Protein AF-A0A7C6V8U0-F1 (afdb_monomer)

Solvent-accessible surface area (backbone atoms only — not comparable to full-atom values): 7086 Å² total; per-residue (Å²): 133,82,83,79,87,79,84,88,83,88,69,56,80,63,56,45,51,52,52,52,4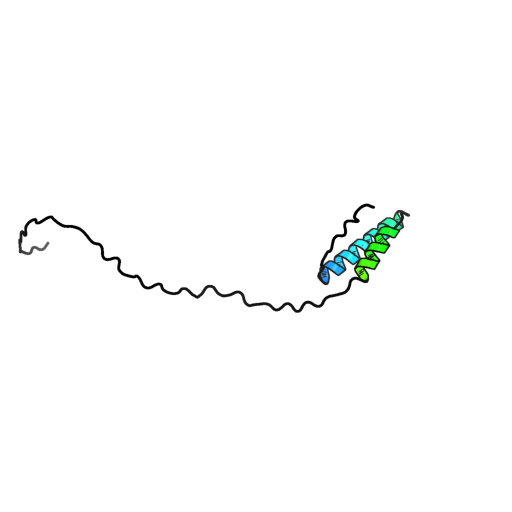9,53,48,52,51,53,42,51,56,33,53,75,70,73,45,90,45,66,71,54,53,54,49,46,51,54,57,70,69,51,83,83,77,87,74,83,81,77,82,74,81,80,79,76,90,73,8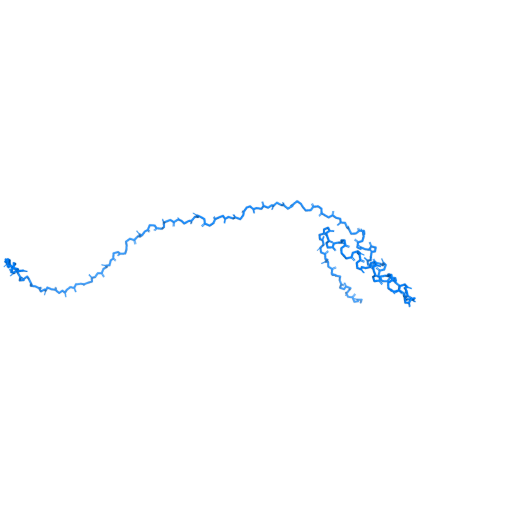0,76,72,81,76,78,86,74,85,77,81,76,86,76,81,84,89,80,91,80,80,91,77,88,79,86,80,80,85,84,89,133

Secondary structure (DSSP, 8-state):
------------HHHHHHHHHHHHHHHHHHHHTT---HHHHHHHHHHHT----------PPP--------PPPPP-----------------------

Nearest PDB structures (foldseek):
  4uzx-assembly1_A  TM=6.435E-01  e=3.019E+00  Saccharomyces cerevisiae
  1x59-assembly1_A  TM=4.850E-01  e=1.171E+00  Homo sapiens

Foldseek 3Di:
DDPPDDDDDDDDPVRLVVLLVVLVVVLVVCVVVVHDCVVSVVVNVCSVPPDDDPDDPDDDPDDPPPPPPPDDDDDDDDPDDDDDDDDDDDDDDDDDDD

pLDDT: mean 71.52, std 20.75, range [41.25, 95.94]

Structure (mmCIF, N/CA/C/O backbone):
data_AF-A0A7C6V8U0-F1
#
_entry.id   AF-A0A7C6V8U0-F1
#
loop_
_atom_site.group_PDB
_atom_site.id
_atom_site.type_symbol
_atom_site.label_atom_id
_atom_site.label_alt_id
_atom_site.label_comp_id
_atom_site.label_asym_id
_atom_site.label_entity_id
_atom_site.label_seq_id
_atom_site.pdbx_PDB_ins_code
_atom_site.Cartn_x
_atom_site.Cartn_y
_atom_site.Cartn_z
_atom_site.occupancy
_atom_site.B_iso_or_equiv
_atom_site.auth_seq_id
_atom_site.auth_comp_id
_atom_site.auth_asym_id
_atom_site.auth_atom_id
_atom_site.pdbx_PDB_model_num
ATOM 1 N N . MET A 1 1 ? -25.597 -14.860 -4.127 1.00 49.59 1 MET A N 1
ATOM 2 C CA . MET A 1 1 ? -24.228 -14.578 -3.648 1.00 49.59 1 MET A CA 1
ATOM 3 C C . MET A 1 1 ? -23.613 -13.564 -4.595 1.00 49.59 1 MET A C 1
ATOM 5 O O . MET A 1 1 ? -23.577 -13.829 -5.791 1.00 49.59 1 MET A O 1
ATOM 9 N N . GLY A 1 2 ? -23.305 -12.364 -4.097 1.00 60.00 2 GLY A N 1
ATOM 10 C CA . GLY A 1 2 ? -22.794 -11.258 -4.912 1.00 60.00 2 GLY A CA 1
ATOM 11 C C . GLY A 1 2 ? -21.405 -11.584 -5.450 1.00 60.00 2 GLY A C 1
ATOM 12 O O . GLY A 1 2 ? -20.605 -12.200 -4.754 1.00 60.00 2 GLY A O 1
ATOM 13 N N . LYS A 1 3 ? -21.133 -11.224 -6.704 1.00 72.31 3 LYS A N 1
ATOM 14 C CA . LYS A 1 3 ? -19.799 -11.372 -7.287 1.00 72.31 3 LYS A CA 1
ATOM 15 C C . LYS A 1 3 ? -18.880 -10.386 -6.567 1.00 72.31 3 LYS A C 1
ATOM 17 O O . LYS A 1 3 ? -19.077 -9.185 -6.699 1.00 72.31 3 LYS A O 1
ATOM 22 N N . GLU A 1 4 ? -17.920 -10.880 -5.793 1.00 79.31 4 GLU A N 1
ATOM 23 C CA . GLU A 1 4 ? -16.861 -10.028 -5.254 1.00 79.31 4 GLU A CA 1
ATOM 24 C C . GLU A 1 4 ? -16.014 -9.513 -6.418 1.00 79.31 4 GLU A C 1
ATOM 26 O O . GLU A 1 4 ? -15.320 -10.280 -7.092 1.00 79.31 4 GLU A O 1
ATOM 31 N N . GLU A 1 5 ? -16.091 -8.213 -6.682 1.00 86.25 5 GLU A N 1
ATOM 32 C CA . GLU A 1 5 ? -15.243 -7.571 -7.675 1.00 86.25 5 GLU A CA 1
ATOM 33 C C . GLU A 1 5 ? -13.819 -7.462 -7.129 1.00 86.25 5 GLU A C 1
ATOM 35 O O . GLU A 1 5 ? -13.553 -6.750 -6.163 1.00 86.25 5 GLU A O 1
ATOM 40 N N . LYS A 1 6 ? -12.884 -8.171 -7.762 1.00 87.62 6 LYS A N 1
ATOM 41 C CA . LYS A 1 6 ? -11.455 -8.094 -7.447 1.00 87.62 6 LYS A CA 1
ATOM 42 C C . LYS A 1 6 ? -10.741 -7.339 -8.558 1.00 87.62 6 LYS A C 1
ATOM 44 O O . LYS A 1 6 ? -10.974 -7.589 -9.741 1.00 87.62 6 LYS A O 1
ATOM 49 N N . ARG A 1 7 ? -9.869 -6.406 -8.181 1.00 87.38 7 ARG A N 1
ATOM 50 C CA . ARG A 1 7 ? -9.009 -5.657 -9.106 1.00 87.38 7 ARG A CA 1
ATOM 51 C C . ARG A 1 7 ? -7.588 -6.204 -9.017 1.00 87.38 7 ARG A C 1
ATOM 53 O O . ARG A 1 7 ? -7.125 -6.539 -7.932 1.00 87.38 7 ARG A O 1
ATOM 60 N N . VAL A 1 8 ? -6.912 -6.300 -10.160 1.00 88.69 8 VAL A N 1
ATOM 61 C CA . VAL A 1 8 ? -5.508 -6.721 -10.247 1.00 88.69 8 VAL A CA 1
ATOM 62 C C . VAL A 1 8 ? -4.672 -5.500 -10.605 1.00 88.69 8 VAL A C 1
ATOM 64 O O . VAL A 1 8 ? -4.937 -4.851 -11.614 1.00 88.69 8 VAL A O 1
ATOM 67 N N . LEU A 1 9 ? -3.672 -5.202 -9.779 1.00 89.19 9 LEU A N 1
ATOM 68 C CA . LEU A 1 9 ? -2.699 -4.134 -9.995 1.00 89.19 9 LEU A CA 1
ATOM 69 C C . LEU A 1 9 ? -1.322 -4.771 -10.197 1.00 89.19 9 LEU A C 1
ATOM 71 O O . LEU A 1 9 ? -0.975 -5.733 -9.513 1.00 89.19 9 LEU A O 1
ATOM 75 N N . THR A 1 10 ? -0.554 -4.261 -11.156 1.00 90.06 10 THR A N 1
ATOM 76 C CA . THR A 1 10 ? 0.853 -4.639 -11.347 1.00 90.06 10 THR A CA 1
ATOM 77 C C . THR A 1 10 ? 1.690 -3.442 -10.942 1.00 90.06 10 THR A C 1
ATOM 79 O O . THR A 1 10 ? 1.470 -2.364 -11.479 1.00 90.06 10 THR A O 1
ATOM 82 N N . LEU A 1 11 ? 2.599 -3.641 -9.992 1.00 90.44 11 LEU A N 1
ATOM 83 C CA . LEU A 1 11 ? 3.471 -2.599 -9.464 1.00 90.44 11 LEU A CA 1
ATOM 84 C C . LEU A 1 11 ? 4.917 -2.947 -9.800 1.00 90.44 11 LEU A C 1
ATOM 86 O O . LEU A 1 11 ? 5.319 -4.115 -9.709 1.00 90.44 11 LEU A O 1
ATOM 90 N N . ASP A 1 12 ? 5.700 -1.945 -10.173 1.00 89.25 12 ASP A N 1
ATOM 91 C CA . ASP A 1 12 ? 7.148 -2.079 -10.225 1.00 89.25 12 ASP A CA 1
ATOM 92 C C . ASP A 1 12 ? 7.767 -2.069 -8.809 1.00 89.25 12 ASP A C 1
ATOM 94 O O . ASP A 1 12 ? 7.085 -1.963 -7.787 1.00 89.25 12 ASP A O 1
ATOM 98 N N . LYS A 1 13 ? 9.095 -2.223 -8.724 1.00 88.50 13 LYS A N 1
ATOM 99 C CA . LYS A 1 13 ? 9.802 -2.263 -7.433 1.00 88.50 13 LYS A CA 1
ATOM 100 C C . LYS A 1 13 ? 9.633 -0.965 -6.629 1.00 88.50 13 LYS A C 1
ATOM 102 O O . LYS A 1 13 ? 9.620 -1.017 -5.401 1.00 88.50 13 LYS A O 1
ATOM 107 N N .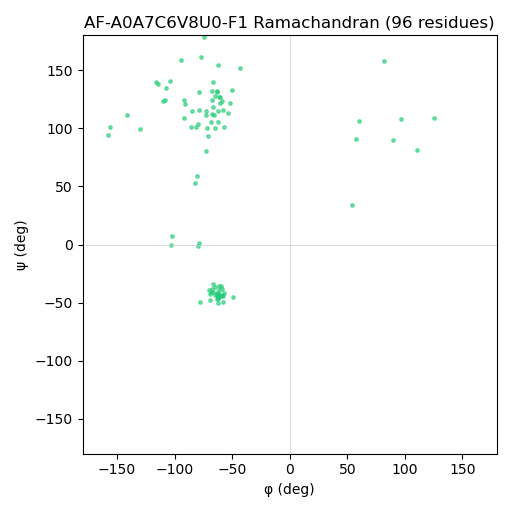 TYR A 1 14 ? 9.580 0.177 -7.305 1.00 92.19 14 TYR A N 1
ATOM 108 C CA . TYR A 1 14 ? 9.472 1.482 -6.668 1.00 92.19 14 TYR A CA 1
ATOM 109 C C . TYR A 1 14 ? 8.037 1.739 -6.205 1.00 92.19 14 TYR A C 1
ATOM 111 O O . TYR A 1 14 ? 7.822 2.030 -5.030 1.00 92.19 14 TYR A O 1
ATOM 119 N N . GLU A 1 15 ? 7.059 1.536 -7.085 1.00 92.69 15 GLU A N 1
ATOM 120 C CA . GLU A 1 15 ? 5.631 1.658 -6.787 1.00 92.69 15 GLU A CA 1
ATOM 121 C C . GLU A 1 15 ? 5.221 0.744 -5.630 1.00 92.69 15 GLU A C 1
ATOM 123 O O . GLU A 1 15 ? 4.503 1.168 -4.728 1.00 92.69 15 GLU A O 1
ATOM 128 N N . HIS A 1 16 ? 5.736 -0.489 -5.600 1.00 92.62 16 HIS A N 1
ATOM 129 C CA . HIS A 1 16 ? 5.518 -1.408 -4.486 1.00 92.62 16 HIS A CA 1
ATOM 130 C C . HIS A 1 16 ? 6.011 -0.827 -3.152 1.00 92.62 16 HIS A C 1
ATOM 132 O O . HIS A 1 16 ? 5.296 -0.883 -2.155 1.00 92.62 16 HIS A O 1
ATOM 138 N N . GLY A 1 17 ? 7.204 -0.221 -3.135 1.00 92.94 17 GLY A N 1
ATOM 139 C CA . GLY A 1 17 ? 7.738 0.438 -1.942 1.00 92.94 17 GLY A CA 1
ATOM 140 C C . GLY A 1 17 ? 6.889 1.629 -1.492 1.00 92.94 17 GLY A C 1
ATOM 141 O O . GLY A 1 17 ? 6.621 1.771 -0.301 1.00 92.94 17 GLY A O 1
ATOM 142 N N . VAL A 1 18 ? 6.416 2.443 -2.440 1.00 95.94 18 VAL A N 1
ATOM 143 C CA . VAL A 1 18 ? 5.530 3.585 -2.158 1.00 95.94 18 VAL A CA 1
ATOM 144 C C . VAL A 1 18 ? 4.210 3.117 -1.545 1.00 95.94 18 VAL A C 1
ATOM 146 O O . VAL A 1 18 ? 3.783 3.668 -0.533 1.00 95.94 18 VAL A O 1
ATOM 149 N N . VAL A 1 19 ? 3.585 2.079 -2.111 1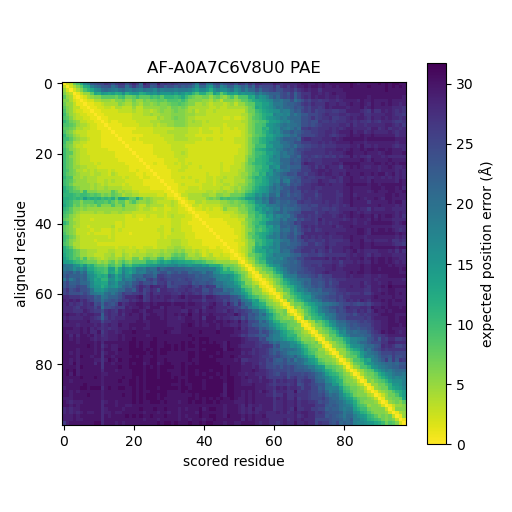.00 94.56 19 VAL A N 1
ATOM 150 C CA . VAL A 1 19 ? 2.319 1.529 -1.600 1.00 94.56 19 VAL A CA 1
ATOM 151 C C . VAL A 1 19 ? 2.489 0.982 -0.184 1.00 94.56 19 VAL A C 1
ATOM 153 O O . VAL A 1 19 ? 1.684 1.299 0.689 1.00 94.56 19 VAL A O 1
ATOM 156 N N . VAL A 1 20 ? 3.545 0.205 0.069 1.00 94.56 20 VAL A N 1
ATOM 157 C CA . VAL A 1 20 ? 3.825 -0.338 1.409 1.00 94.56 20 VAL A CA 1
ATOM 158 C C . VAL A 1 20 ? 4.046 0.786 2.421 1.00 94.56 20 VAL A C 1
ATOM 160 O O . VAL A 1 20 ? 3.484 0.734 3.513 1.00 94.56 20 VAL A O 1
ATOM 163 N N . ASN A 1 21 ? 4.811 1.819 2.059 1.00 95.94 21 ASN A N 1
ATOM 164 C CA . ASN A 1 21 ? 5.058 2.953 2.946 1.00 95.94 21 ASN A CA 1
ATOM 165 C C . ASN A 1 21 ? 3.769 3.720 3.273 1.00 95.94 21 ASN A C 1
ATOM 167 O O . ASN A 1 21 ? 3.487 3.961 4.442 1.00 95.94 21 ASN A O 1
ATOM 171 N N . ALA A 1 22 ? 2.952 4.030 2.264 1.00 95.81 22 ALA A N 1
ATOM 172 C CA . ALA A 1 22 ? 1.694 4.750 2.453 1.00 95.81 22 ALA A CA 1
ATOM 173 C C . ALA A 1 22 ? 0.700 3.974 3.336 1.00 95.81 22 ALA A C 1
ATOM 175 O O . ALA A 1 22 ? 0.064 4.548 4.216 1.00 95.81 22 ALA A O 1
ATOM 176 N N . LEU A 1 23 ? 0.586 2.655 3.140 1.00 95.19 23 LEU A N 1
ATOM 177 C CA . LEU A 1 23 ? -0.255 1.803 3.989 1.00 95.19 23 LEU A CA 1
ATOM 178 C C . LEU A 1 23 ? 0.268 1.743 5.432 1.00 95.19 23 LEU A C 1
ATOM 180 O O . LEU A 1 23 ? -0.521 1.708 6.373 1.00 95.19 23 LEU A O 1
ATOM 184 N N . ASN A 1 24 ? 1.590 1.745 5.609 1.00 94.06 24 ASN A N 1
ATOM 185 C CA . ASN A 1 24 ? 2.228 1.742 6.920 1.00 94.06 24 ASN A CA 1
ATOM 186 C C . ASN A 1 24 ? 2.012 3.063 7.677 1.00 94.06 24 ASN A C 1
ATOM 188 O O . ASN A 1 24 ? 1.7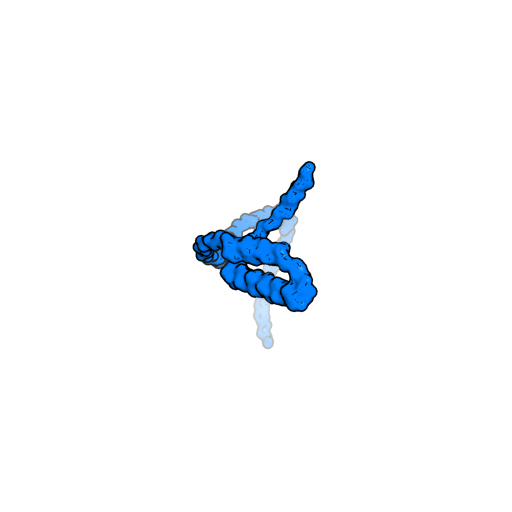37 3.026 8.874 1.00 94.06 24 ASN A O 1
ATOM 192 N N . GLU A 1 25 ? 2.099 4.202 6.988 1.00 95.12 25 GLU A N 1
ATOM 193 C CA . GLU A 1 25 ? 1.755 5.522 7.537 1.00 95.12 25 GLU A CA 1
ATOM 194 C C . GLU A 1 25 ? 0.275 5.579 7.928 1.00 95.12 25 GLU A C 1
ATOM 196 O O . GLU A 1 25 ? -0.033 5.836 9.087 1.00 95.12 25 GLU A O 1
ATOM 201 N N . MET A 1 26 ? -0.633 5.188 7.026 1.00 93.44 26 MET A N 1
ATOM 202 C CA . MET A 1 26 ? -2.072 5.165 7.312 1.00 93.44 26 MET A CA 1
ATOM 203 C C . MET A 1 26 ? -2.422 4.268 8.508 1.00 93.44 26 MET A C 1
ATOM 205 O O . MET A 1 26 ? -3.302 4.603 9.300 1.00 93.44 26 MET A O 1
ATOM 209 N N . ARG A 1 27 ? -1.747 3.120 8.665 1.00 93.75 27 ARG A N 1
ATOM 210 C CA . ARG A 1 27 ? -1.920 2.270 9.852 1.00 93.75 27 ARG A CA 1
ATOM 211 C C . ARG A 1 27 ? -1.493 3.009 11.121 1.00 93.75 27 ARG A C 1
ATOM 213 O O . ARG A 1 27 ? -2.195 2.919 12.121 1.00 93.75 27 ARG A O 1
ATOM 220 N N . ASN A 1 28 ? -0.360 3.710 11.094 1.00 93.56 28 ASN A N 1
ATOM 221 C CA . ASN A 1 28 ? 0.123 4.454 12.256 1.00 9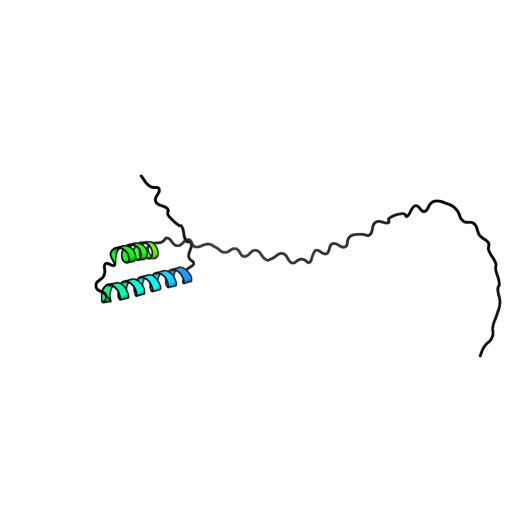3.56 28 ASN A CA 1
ATOM 222 C C . ASN A 1 28 ? -0.861 5.565 12.649 1.00 93.56 28 ASN A C 1
ATOM 224 O O . ASN A 1 28 ? -1.214 5.645 13.822 1.00 93.56 28 ASN A O 1
ATOM 228 N N . ASP A 1 29 ? -1.391 6.317 11.682 1.00 94.06 29 ASP A N 1
ATOM 229 C CA . ASP A 1 29 ? -2.398 7.357 11.935 1.00 94.06 29 ASP A CA 1
ATOM 230 C C . ASP A 1 29 ? -3.666 6.770 12.588 1.00 94.06 29 ASP A C 1
ATOM 232 O O . ASP A 1 29 ? -4.183 7.287 13.578 1.00 94.06 29 ASP A O 1
ATOM 236 N N . LEU A 1 30 ? -4.154 5.630 12.085 1.00 92.69 30 LEU A N 1
ATOM 237 C CA . LEU A 1 30 ? -5.327 4.953 12.653 1.00 92.69 30 LEU A CA 1
ATOM 238 C C . LEU A 1 30 ? -5.074 4.396 14.062 1.00 92.69 30 LEU A C 1
ATOM 240 O O . LEU A 1 30 ? -5.991 4.396 14.887 1.00 92.69 30 LEU A O 1
ATOM 244 N N . LEU A 1 31 ? -3.850 3.936 14.345 1.00 92.31 31 LEU A N 1
ATOM 245 C CA . LEU A 1 31 ? -3.449 3.498 15.683 1.00 92.31 31 LEU A CA 1
ATOM 246 C C . LEU A 1 31 ? -3.423 4.671 16.669 1.00 92.31 31 LEU A C 1
ATOM 248 O O . LEU A 1 31 ? -3.888 4.513 17.799 1.00 92.31 31 LEU A O 1
ATOM 252 N N . GLU A 1 32 ? -2.934 5.841 16.249 1.00 93.00 32 GLU A N 1
ATOM 253 C CA . GLU A 1 32 ? -2.962 7.065 17.065 1.00 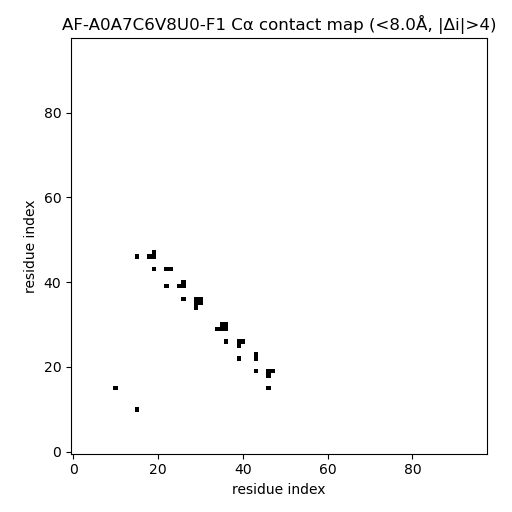93.00 32 GLU A CA 1
ATOM 254 C C . GLU A 1 32 ? -4.401 7.480 17.405 1.00 93.00 32 GLU A C 1
ATOM 256 O O . GLU A 1 32 ? -4.709 7.844 18.544 1.00 93.00 32 GLU A O 1
ATOM 261 N N . GLU A 1 33 ? -5.311 7.332 16.445 1.00 93.75 33 GLU A N 1
ATOM 262 C CA . GLU A 1 33 ? -6.739 7.605 16.613 1.00 93.75 33 GLU A CA 1
ATOM 263 C C . GLU A 1 33 ? -7.513 6.485 17.345 1.00 93.75 33 GLU A C 1
ATOM 265 O O . GLU A 1 33 ? -8.729 6.600 17.513 1.00 93.75 33 GLU A O 1
ATOM 270 N N . GLN A 1 34 ? -6.844 5.406 17.787 1.00 89.62 34 GLN A N 1
ATOM 271 C CA . GLN A 1 34 ? -7.455 4.221 18.424 1.00 89.62 34 GLN A CA 1
ATOM 272 C C . GLN A 1 34 ? -8.579 3.587 17.581 1.00 89.62 34 GLN A C 1
ATOM 274 O O . GLN A 1 34 ? -9.562 3.055 18.109 1.00 89.62 34 GLN A O 1
ATOM 279 N N . ARG A 1 35 ? -8.443 3.640 16.251 1.00 92.06 35 ARG A N 1
ATOM 280 C CA . ARG A 1 35 ? -9.375 3.029 15.297 1.00 92.06 35 ARG A CA 1
ATOM 281 C C . ARG A 1 35 ? -8.901 1.639 14.878 1.00 92.06 35 ARG A C 1
ATOM 283 O O . ARG A 1 35 ? -7.730 1.295 14.983 1.00 92.06 35 ARG A O 1
ATOM 290 N N . SER A 1 36 ? -9.834 0.825 14.389 1.00 88.25 36 SER A N 1
ATOM 291 C CA . SER A 1 36 ? -9.533 -0.512 13.871 1.00 88.25 36 SER A CA 1
ATOM 292 C C . SER A 1 36 ? -8.647 -0.433 12.625 1.00 88.25 36 SER A C 1
ATOM 294 O O . SER A 1 36 ? -9.018 0.234 11.654 1.00 88.25 36 SER A O 1
ATOM 296 N N . THR A 1 37 ? -7.533 -1.163 12.620 1.00 93.44 37 THR A N 1
ATOM 297 C CA . THR A 1 37 ? -6.599 -1.244 11.484 1.00 93.44 37 THR A CA 1
ATOM 298 C C . THR A 1 37 ? -6.714 -2.533 10.679 1.00 93.44 37 THR A C 1
ATOM 300 O O . THR A 1 37 ? -6.037 -2.654 9.664 1.00 93.44 37 THR A O 1
ATOM 303 N N . ASP A 1 38 ? -7.610 -3.452 11.055 1.00 92.62 38 ASP A N 1
ATOM 304 C CA . ASP A 1 38 ? -7.690 -4.815 10.503 1.00 92.62 38 ASP A CA 1
ATOM 305 C C . ASP A 1 38 ? -7.684 -4.854 8.965 1.00 92.62 38 ASP A C 1
ATOM 307 O O . ASP A 1 38 ? -6.934 -5.606 8.348 1.00 92.62 38 ASP A O 1
ATOM 311 N N . ILE A 1 39 ? -8.468 -3.983 8.320 1.00 93.25 39 ILE A N 1
ATOM 312 C CA . ILE A 1 39 ? -8.540 -3.912 6.852 1.00 93.25 39 ILE A CA 1
ATOM 313 C C . ILE A 1 39 ? -7.227 -3.420 6.237 1.00 93.25 39 ILE A C 1
ATOM 315 O O . ILE A 1 39 ? -6.816 -3.895 5.177 1.00 93.25 39 ILE A O 1
ATOM 319 N N . VAL A 1 40 ? -6.566 -2.462 6.88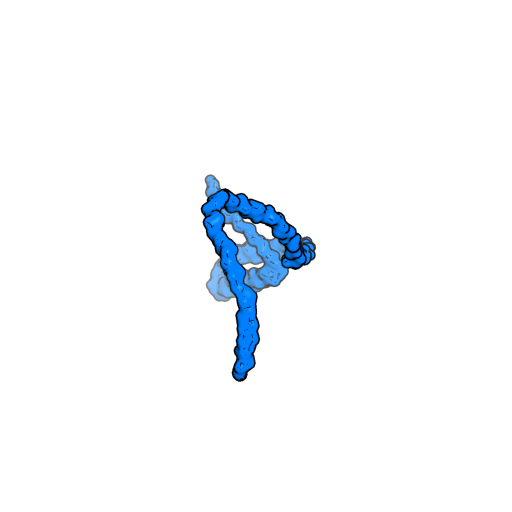3 1.00 92.56 40 VAL A N 1
ATOM 320 C CA . VAL A 1 40 ? -5.284 -1.919 6.421 1.00 92.56 40 VAL A CA 1
ATOM 321 C C . VAL A 1 40 ? -4.192 -2.964 6.578 1.00 92.56 40 VAL A C 1
ATOM 323 O O . VAL A 1 40 ? -3.414 -3.172 5.647 1.00 92.56 40 VAL A O 1
ATOM 326 N N . ASP A 1 41 ? -4.185 -3.667 7.708 1.00 93.69 41 ASP A N 1
ATOM 327 C CA . ASP A 1 41 ? -3.239 -4.738 8.002 1.00 93.69 41 ASP A CA 1
ATOM 328 C C . ASP A 1 41 ? -3.375 -5.881 6.993 1.00 93.69 41 ASP A C 1
ATOM 330 O O . ASP A 1 41 ? -2.377 -6.342 6.435 1.00 93.69 41 ASP A O 1
ATOM 334 N N . GLU A 1 42 ? -4.605 -6.276 6.658 1.00 94.38 42 GLU A N 1
ATOM 335 C CA . GLU A 1 42 ? -4.857 -7.270 5.616 1.00 94.38 42 GLU A CA 1
ATOM 336 C C . GLU A 1 42 ? -4.311 -6.861 4.242 1.00 94.38 42 GLU A C 1
ATOM 338 O O . GLU A 1 42 ? -3.766 -7.695 3.511 1.00 94.38 42 GLU A O 1
ATOM 343 N N . VAL A 1 43 ? -4.508 -5.603 3.840 1.00 93.75 43 VAL A N 1
ATOM 344 C CA . VAL A 1 43 ? -4.027 -5.105 2.543 1.00 93.75 43 VAL A CA 1
ATOM 345 C C . VAL A 1 43 ? -2.506 -4.990 2.549 1.00 93.75 43 VAL A C 1
ATOM 347 O O . VAL A 1 43 ? -1.871 -5.352 1.558 1.00 93.75 43 VAL A O 1
ATOM 350 N N . LEU A 1 44 ? -1.917 -4.555 3.662 1.00 94.00 44 LEU A N 1
ATOM 351 C CA . LEU A 1 44 ? -0.473 -4.464 3.839 1.00 94.00 44 LEU A CA 1
ATOM 352 C C . LEU A 1 44 ? 0.189 -5.846 3.750 1.00 94.00 44 LEU A C 1
ATOM 354 O O . LEU A 1 44 ? 1.157 -6.003 3.009 1.00 94.00 44 LEU A O 1
ATOM 358 N N . LEU A 1 45 ? -0.370 -6.861 4.418 1.00 93.81 45 LEU A N 1
ATOM 359 C CA . LEU A 1 45 ? 0.075 -8.256 4.306 1.00 93.81 45 LEU A CA 1
ATOM 360 C C . LEU A 1 45 ? 0.012 -8.749 2.855 1.00 93.81 45 LEU A C 1
ATOM 362 O O . LEU A 1 45 ? 1.006 -9.239 2.322 1.00 93.81 45 LEU A O 1
ATOM 366 N N . LYS A 1 46 ? -1.123 -8.538 2.173 1.00 91.81 46 LYS A N 1
ATOM 367 C CA . LYS A 1 46 ? -1.285 -8.903 0.752 1.00 91.81 46 LYS A CA 1
ATOM 368 C C . LYS A 1 46 ? -0.282 -8.182 -0.151 1.00 91.81 46 LYS A C 1
ATOM 370 O O . LYS A 1 46 ? 0.161 -8.763 -1.140 1.00 91.81 46 LYS A O 1
ATOM 375 N N . ALA A 1 47 ? 0.053 -6.931 0.161 1.00 91.12 47 ALA A N 1
ATOM 376 C CA . ALA A 1 47 ? 1.042 -6.164 -0.580 1.00 91.12 47 ALA A CA 1
ATOM 377 C C . ALA A 1 47 ? 2.450 -6.728 -0.362 1.00 91.12 47 ALA A C 1
ATOM 379 O O . ALA A 1 47 ? 3.133 -6.966 -1.348 1.00 91.12 47 ALA A O 1
ATOM 380 N N . ILE A 1 48 ? 2.859 -7.002 0.882 1.00 90.12 48 ILE A N 1
ATOM 381 C CA . ILE A 1 48 ? 4.197 -7.520 1.224 1.00 90.12 48 ILE A CA 1
ATOM 382 C C . ILE A 1 48 ? 4.426 -8.923 0.645 1.00 90.12 48 ILE A C 1
ATOM 384 O O . ILE A 1 48 ? 5.481 -9.185 0.067 1.00 90.12 48 ILE A O 1
ATOM 388 N N . ASP A 1 49 ? 3.430 -9.803 0.743 1.00 88.69 49 ASP A N 1
ATOM 389 C CA . ASP A 1 49 ? 3.524 -11.186 0.257 1.00 88.69 49 ASP A CA 1
ATOM 390 C C . ASP A 1 49 ? 3.322 -11.311 -1.263 1.00 88.69 49 ASP A C 1
ATOM 392 O O . ASP A 1 49 ? 3.384 -12.412 -1.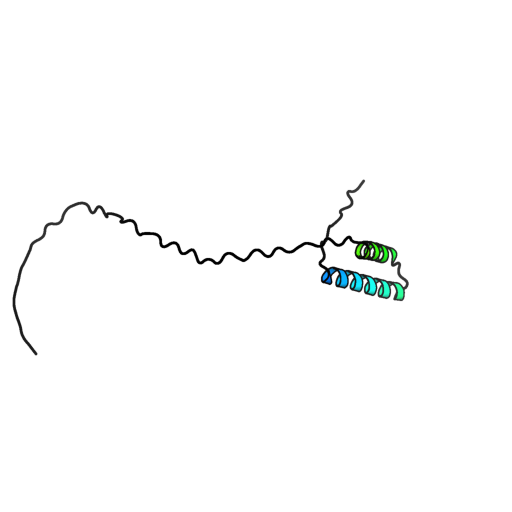826 1.00 88.69 49 ASP A O 1
ATOM 396 N N . ALA A 1 50 ? 3.072 -10.198 -1.962 1.00 88.62 50 ALA A N 1
ATOM 397 C CA . ALA A 1 50 ? 2.827 -10.218 -3.394 1.00 88.62 50 ALA A CA 1
ATOM 398 C C . ALA A 1 50 ? 4.043 -10.792 -4.156 1.00 88.62 50 ALA A C 1
ATOM 400 O O . ALA A 1 50 ? 5.172 -10.309 -4.017 1.00 88.62 50 ALA A O 1
ATOM 401 N N . PRO A 1 51 ? 3.846 -11.805 -5.020 1.00 84.38 51 PRO A N 1
ATOM 402 C CA . PRO A 1 51 ? 4.950 -12.453 -5.712 1.00 84.38 51 PRO A CA 1
ATOM 403 C C . PRO A 1 51 ? 5.610 -11.508 -6.721 1.00 84.38 51 PRO A C 1
ATOM 405 O O . PRO A 1 51 ? 4.951 -10.918 -7.579 1.00 84.38 51 PRO A O 1
ATOM 408 N N . THR A 1 52 ? 6.942 -11.436 -6.695 1.00 79.44 52 THR A N 1
ATOM 409 C CA . THR A 1 52 ? 7.708 -10.638 -7.661 1.00 79.44 52 THR A CA 1
ATOM 410 C C . THR A 1 52 ? 7.960 -11.430 -8.949 1.00 79.44 52 THR A C 1
ATOM 412 O O . THR A 1 52 ? 8.673 -12.434 -8.969 1.00 79.44 52 THR A O 1
ATOM 415 N N . LYS A 1 53 ? 7.396 -10.976 -10.076 1.00 71.88 53 LYS A N 1
ATOM 416 C CA . LYS A 1 53 ? 7.738 -11.508 -11.406 1.00 71.88 53 LYS A CA 1
ATOM 417 C C . LYS A 1 53 ? 8.873 -10.678 -12.000 1.00 71.88 53 LYS A C 1
ATOM 419 O O . LYS A 1 53 ? 8.671 -9.538 -12.403 1.00 71.88 53 LYS A O 1
ATOM 424 N N . LYS A 1 54 ? 10.079 -11.249 -12.079 1.00 62.09 54 LYS A N 1
ATOM 425 C CA . LYS A 1 54 ? 11.217 -10.618 -12.769 1.00 62.09 54 LYS A CA 1
ATOM 426 C C . LYS A 1 54 ? 10.968 -10.640 -14.280 1.00 62.09 54 LYS A C 1
ATOM 428 O O . LYS A 1 54 ? 11.283 -11.623 -14.947 1.00 62.09 54 LYS A O 1
ATOM 433 N N . VAL A 1 55 ? 10.389 -9.574 -14.827 1.00 59.84 55 VAL A N 1
ATOM 434 C CA . VAL A 1 55 ? 10.224 -9.426 -16.278 1.00 59.84 55 VAL A CA 1
ATOM 435 C C . VAL A 1 55 ? 11.561 -8.981 -16.875 1.00 59.84 55 VAL A C 1
ATOM 437 O O . VAL A 1 55 ? 12.055 -7.896 -16.573 1.00 59.84 55 VAL A O 1
ATOM 440 N N . LYS A 1 56 ? 12.174 -9.817 -17.724 1.00 56.44 56 LYS A N 1
ATOM 441 C CA . LYS A 1 56 ? 13.273 -9.376 -18.597 1.00 56.44 56 LYS A CA 1
ATOM 442 C C . LYS A 1 56 ? 12.685 -8.416 -19.629 1.00 56.44 56 LYS A C 1
ATOM 444 O O . LYS A 1 56 ? 12.009 -8.851 -20.556 1.00 56.44 56 LYS A O 1
ATOM 449 N N . VAL A 1 57 ? 12.941 -7.121 -19.473 1.00 58.06 57 VAL A N 1
ATOM 450 C CA . VAL A 1 57 ? 12.604 -6.123 -20.495 1.00 58.06 57 VAL A CA 1
ATOM 451 C C . VAL A 1 57 ? 13.564 -6.311 -21.671 1.00 58.06 57 VAL A C 1
ATOM 453 O O . VAL A 1 57 ? 14.713 -5.876 -21.617 1.00 58.06 57 VAL A O 1
ATOM 456 N N . ILE A 1 58 ? 13.113 -6.984 -22.730 1.00 60.56 58 ILE A N 1
ATOM 457 C CA . ILE A 1 58 ? 13.811 -6.978 -24.019 1.00 60.56 58 ILE A CA 1
ATOM 458 C C . ILE A 1 58 ? 13.434 -5.664 -24.702 1.00 60.56 58 ILE A C 1
ATOM 460 O O . ILE A 1 58 ? 12.317 -5.510 -25.189 1.00 60.56 58 ILE A O 1
ATOM 464 N N . ARG A 1 59 ? 14.352 -4.694 -24.707 1.00 60.81 59 ARG A N 1
ATOM 465 C CA . ARG A 1 59 ? 14.186 -3.481 -25.512 1.00 60.81 59 ARG A CA 1
ATOM 466 C C . ARG A 1 59 ? 14.411 -3.858 -26.972 1.00 60.81 59 ARG A C 1
ATOM 468 O O . ARG A 1 59 ? 15.527 -4.210 -27.346 1.00 60.81 59 ARG A O 1
ATOM 475 N N . VAL A 1 60 ? 13.358 -3.813 -27.781 1.00 64.50 60 VAL A N 1
ATOM 476 C CA . VAL A 1 60 ? 13.508 -3.837 -29.238 1.00 64.50 60 VAL A CA 1
ATOM 477 C C . VAL A 1 60 ? 13.919 -2.434 -29.695 1.00 64.50 60 VAL A C 1
ATOM 479 O O . VAL A 1 60 ? 13.308 -1.466 -29.239 1.00 64.50 60 VAL A O 1
ATOM 482 N N . PRO A 1 61 ? 14.965 -2.288 -30.527 1.00 61.03 61 PRO A N 1
ATOM 483 C CA . PRO A 1 61 ? 15.320 -0.988 -31.075 1.00 61.03 61 PRO A CA 1
ATOM 484 C C . PRO A 1 61 ? 14.171 -0.480 -31.951 1.00 61.03 61 PRO A C 1
ATOM 486 O O . PRO A 1 61 ? 13.632 -1.214 -32.783 1.00 61.03 61 PRO A O 1
ATOM 489 N N . GLU A 1 62 ? 13.783 0.771 -31.724 1.00 62.19 62 GLU A N 1
ATOM 490 C CA . GLU A 1 62 ? 12.792 1.485 -32.522 1.00 62.19 62 GLU A CA 1
ATOM 491 C C . GLU A 1 62 ? 13.289 1.532 -33.976 1.00 62.19 62 GLU A C 1
ATOM 493 O O . GLU A 1 62 ? 14.425 1.932 -34.236 1.00 62.19 62 GLU A O 1
ATOM 498 N N . LYS A 1 63 ? 12.489 1.026 -34.923 1.00 51.03 63 LYS A N 1
ATOM 499 C CA . LYS A 1 63 ? 12.873 0.975 -36.339 1.00 51.03 63 LYS A CA 1
ATOM 500 C C . LYS A 1 63 ? 13.076 2.402 -36.844 1.00 51.03 63 LYS A C 1
ATOM 502 O O . LYS A 1 63 ? 12.106 3.152 -36.923 1.00 51.03 63 LYS A O 1
ATOM 507 N N . SER A 1 64 ? 14.306 2.754 -37.213 1.00 53.91 64 SER A N 1
ATOM 508 C CA . SER A 1 64 ? 14.568 4.022 -37.881 1.00 53.91 64 SER A CA 1
ATOM 509 C C . SER A 1 64 ? 13.838 4.049 -39.226 1.00 53.91 64 SER A C 1
ATOM 511 O O . SER A 1 64 ? 13.832 3.083 -39.997 1.00 53.91 64 SER A O 1
ATOM 513 N N . GLN A 1 65 ? 13.143 5.153 -39.473 1.00 53.25 65 GLN A N 1
ATOM 514 C CA . GLN A 1 65 ? 12.335 5.398 -40.660 1.00 53.25 65 GLN A CA 1
ATOM 515 C C . GLN A 1 65 ? 13.235 5.874 -41.812 1.00 53.25 65 GLN A C 1
ATOM 517 O O . GLN A 1 65 ? 12.979 6.904 -42.415 1.00 53.25 65 GLN A O 1
ATOM 522 N N . ASP A 1 66 ? 14.297 5.124 -42.122 1.00 53.44 66 ASP A N 1
ATOM 523 C CA . ASP A 1 66 ? 15.258 5.492 -43.178 1.00 53.44 66 ASP A CA 1
ATOM 524 C C . ASP A 1 66 ? 15.055 4.695 -44.476 1.00 53.44 66 ASP A C 1
ATOM 526 O O . ASP A 1 66 ? 15.811 4.827 -45.436 1.00 53.44 66 ASP A O 1
ATOM 530 N N . PHE A 1 67 ? 13.983 3.904 -44.567 1.00 46.00 67 PHE A N 1
ATOM 531 C CA . PHE A 1 67 ? 13.546 3.294 -45.824 1.00 46.00 67 PHE A CA 1
ATOM 532 C C . PHE A 1 67 ? 12.741 4.298 -46.668 1.00 46.00 67 PHE A C 1
ATOM 534 O O . PHE A 1 67 ? 11.587 4.059 -47.027 1.00 46.00 67 PHE A O 1
ATOM 541 N N . LEU A 1 68 ? 13.351 5.432 -47.028 1.00 53.47 68 LEU A N 1
ATOM 542 C CA . LEU A 1 68 ? 12.893 6.204 -48.184 1.00 53.47 68 LEU A CA 1
ATOM 543 C C . LEU A 1 68 ? 13.286 5.431 -49.447 1.00 53.47 68 LEU A C 1
ATOM 545 O O . LEU A 1 68 ? 14.296 5.691 -50.097 1.00 53.47 68 LEU A O 1
ATOM 549 N N . GLY A 1 69 ? 12.469 4.430 -49.773 1.00 47.50 69 GLY A N 1
ATOM 550 C CA . GLY A 1 69 ? 12.468 3.801 -51.081 1.00 47.50 69 GLY A CA 1
ATOM 551 C C . GLY A 1 69 ? 12.089 4.844 -52.126 1.00 47.50 69 GLY A C 1
ATOM 552 O O . GLY A 1 69 ? 10.927 5.230 -52.231 1.00 47.50 69 GLY A O 1
ATOM 553 N N . GLY A 1 70 ? 13.080 5.304 -52.891 1.00 47.28 70 GLY A N 1
ATOM 554 C CA . GLY A 1 70 ? 12.877 6.133 -54.073 1.00 47.28 70 GLY A CA 1
ATOM 555 C C . GLY A 1 70 ? 11.975 5.413 -55.074 1.00 47.28 70 GLY A C 1
ATOM 556 O O . GLY A 1 70 ? 12.409 4.508 -55.790 1.00 47.28 70 GLY A O 1
ATOM 557 N N . GLY A 1 71 ? 10.701 5.798 -55.103 1.00 44.44 71 GLY A N 1
ATOM 558 C CA . GLY A 1 71 ? 9.746 5.366 -56.112 1.00 44.44 71 GLY A CA 1
ATOM 559 C C . GLY A 1 71 ? 10.147 5.926 -57.474 1.00 44.44 71 GLY A C 1
ATOM 560 O O . GLY A 1 71 ? 10.206 7.139 -57.662 1.00 44.44 71 GLY A O 1
ATOM 561 N N . ARG A 1 72 ? 10.434 5.034 -58.425 1.00 44.72 72 ARG A N 1
ATOM 562 C CA . ARG A 1 72 ? 10.638 5.370 -59.838 1.00 44.72 72 ARG A CA 1
ATOM 563 C C . ARG A 1 72 ? 9.360 6.008 -60.387 1.00 44.72 72 ARG A C 1
ATOM 565 O O . ARG A 1 72 ? 8.302 5.383 -60.350 1.00 44.72 72 ARG A O 1
ATOM 572 N N . ALA A 1 73 ? 9.471 7.230 -60.902 1.00 44.31 73 ALA A N 1
ATOM 573 C CA . ALA A 1 73 ? 8.434 7.844 -61.716 1.00 44.31 73 ALA A CA 1
ATOM 574 C C . ALA A 1 73 ? 8.179 6.938 -62.930 1.00 44.31 73 ALA A C 1
ATOM 576 O O . ALA A 1 73 ? 9.084 6.699 -63.725 1.00 44.31 73 ALA A O 1
ATOM 577 N N . THR A 1 74 ? 6.974 6.385 -63.035 1.00 46.56 74 THR A N 1
ATOM 578 C CA . THR A 1 74 ? 6.510 5.742 -64.264 1.00 46.56 74 THR A CA 1
ATOM 579 C C . THR A 1 74 ? 5.791 6.803 -65.085 1.00 46.56 74 THR A C 1
ATOM 581 O O . THR A 1 74 ? 4.909 7.503 -64.584 1.00 46.56 74 THR A O 1
ATOM 584 N N . GLU A 1 75 ? 6.257 6.977 -66.318 1.00 44.28 75 GLU A N 1
ATOM 585 C CA . GLU A 1 75 ? 5.727 7.904 -67.311 1.00 44.28 75 GLU A CA 1
ATOM 586 C C . GLU A 1 75 ? 4.216 7.710 -67.481 1.00 44.28 75 GLU A C 1
ATOM 588 O O . GLU A 1 75 ? 3.742 6.633 -67.837 1.00 44.28 75 GLU A O 1
ATOM 593 N N . ARG A 1 76 ? 3.443 8.774 -67.245 1.00 43.25 76 ARG A N 1
ATOM 594 C CA . ARG A 1 76 ? 2.107 8.894 -67.826 1.00 43.25 76 ARG A CA 1
ATOM 595 C C . ARG A 1 76 ? 2.278 9.501 -69.210 1.00 43.25 76 ARG A C 1
ATOM 597 O O . ARG A 1 76 ? 2.436 10.715 -69.330 1.00 43.25 76 ARG A O 1
ATOM 604 N N . GLU A 1 77 ? 2.226 8.656 -70.235 1.00 43.75 77 GLU A N 1
ATOM 605 C CA . GLU A 1 77 ? 1.930 9.099 -71.594 1.00 43.75 77 GLU A CA 1
ATOM 606 C C . GLU A 1 77 ? 0.620 9.893 -71.564 1.00 43.75 77 GLU A C 1
ATOM 608 O O . GLU A 1 77 ? -0.455 9.382 -71.240 1.00 43.75 77 GLU A O 1
ATOM 613 N N . SER A 1 78 ? 0.729 11.187 -71.839 1.00 45.41 78 SER A N 1
ATOM 614 C CA . SER A 1 78 ? -0.418 12.052 -72.057 1.00 45.41 78 SER A CA 1
ATOM 615 C C . SER A 1 78 ? -0.869 11.852 -73.499 1.00 45.41 78 SER A C 1
ATOM 617 O O . SER A 1 78 ? -0.278 12.384 -74.435 1.00 45.41 78 SER A O 1
ATOM 619 N N . LEU A 1 79 ? -1.925 11.060 -73.687 1.00 41.25 79 LEU A N 1
ATOM 620 C CA . LEU A 1 79 ? -2.698 11.100 -74.923 1.00 41.25 79 LEU A CA 1
ATOM 621 C C . LEU A 1 79 ? -3.364 12.480 -75.022 1.00 41.25 79 LEU A C 1
ATOM 623 O O . LEU A 1 79 ? -4.399 12.726 -74.403 1.00 41.25 79 LEU A O 1
ATOM 627 N N . CYS A 1 80 ? -2.777 13.376 -75.807 1.00 42.91 80 CYS A N 1
ATOM 628 C CA . CYS A 1 80 ? -3.466 14.559 -76.312 1.00 42.91 80 CYS A CA 1
ATOM 629 C C . CYS A 1 80 ? -4.108 14.202 -77.664 1.00 42.91 80 CYS A C 1
ATOM 631 O O . CYS A 1 80 ? -3.376 13.812 -78.577 1.00 42.91 80 CYS A O 1
ATOM 633 N N . PRO A 1 81 ? -5.441 14.309 -77.829 1.00 45.19 81 PRO A N 1
ATOM 634 C CA . PRO A 1 81 ? -6.070 14.133 -79.128 1.00 45.19 81 PRO A CA 1
ATOM 635 C C . PRO A 1 81 ? -5.883 15.380 -80.009 1.00 45.19 81 PRO A C 1
ATOM 637 O O . PRO A 1 81 ? -5.541 16.465 -79.544 1.00 45.19 81 PRO A O 1
ATOM 640 N N . GLU A 1 82 ? -6.082 15.153 -81.303 1.00 46.09 82 GLU A N 1
ATOM 641 C CA . GLU A 1 82 ? -5.775 15.988 -82.462 1.00 46.09 82 GLU A CA 1
ATOM 642 C C . GLU A 1 82 ? -6.082 17.495 -82.400 1.00 46.09 82 GLU A C 1
ATOM 644 O O . GLU A 1 82 ? -7.110 17.938 -81.897 1.00 46.09 82 GLU A O 1
ATOM 649 N N . GLY A 1 83 ? -5.283 18.243 -83.174 1.00 50.16 83 GLY A N 1
ATOM 650 C CA . GLY A 1 83 ? -5.870 19.150 -84.165 1.00 50.16 83 GLY A CA 1
ATOM 651 C C . GLY A 1 83 ? -5.737 20.649 -83.904 1.00 50.16 83 GLY A C 1
ATOM 652 O O . GLY A 1 83 ? -6.707 21.305 -83.551 1.00 50.16 83 GLY A O 1
ATOM 653 N N . ALA A 1 84 ? -4.582 21.230 -84.240 1.00 45.59 84 ALA A N 1
ATOM 654 C CA . ALA A 1 84 ? -4.507 22.619 -84.703 1.00 45.59 84 ALA A CA 1
ATOM 655 C C . ALA A 1 84 ? -3.222 22.850 -85.512 1.00 45.59 84 ALA A C 1
ATOM 657 O O . ALA A 1 84 ? -2.156 23.150 -84.978 1.00 45.59 84 ALA A O 1
ATOM 658 N N . LYS A 1 85 ? -3.326 22.729 -86.839 1.00 50.88 85 LYS A N 1
ATOM 659 C CA . LYS A 1 85 ? -2.353 23.324 -87.759 1.00 50.88 85 LYS A CA 1
ATOM 660 C C . LYS A 1 85 ? -2.480 24.845 -87.660 1.00 50.88 85 LYS A C 1
ATOM 662 O O . LYS A 1 85 ? -3.552 25.364 -87.962 1.00 50.88 85 LYS A O 1
ATOM 667 N N . ARG A 1 86 ? -1.396 25.564 -87.356 1.00 47.31 86 ARG A N 1
ATOM 668 C CA . ARG A 1 86 ? -1.214 26.929 -87.877 1.00 47.31 86 ARG A CA 1
ATOM 669 C C . ARG A 1 86 ? 0.255 27.352 -87.930 1.00 47.31 86 ARG A C 1
ATOM 671 O O . ARG A 1 86 ? 0.868 27.703 -86.936 1.00 47.31 86 ARG A O 1
ATOM 678 N N . GLU A 1 87 ? 0.746 27.260 -89.161 1.00 44.50 87 GLU A N 1
ATOM 679 C CA . GLU A 1 87 ? 1.524 28.259 -89.896 1.00 44.50 87 GLU A CA 1
ATOM 680 C C . GLU A 1 87 ? 2.870 28.733 -89.332 1.00 44.50 87 GLU A C 1
ATOM 682 O O . GLU A 1 87 ? 2.980 29.558 -88.431 1.00 44.50 87 GLU A O 1
ATOM 687 N N . GLN A 1 88 ? 3.921 28.252 -89.998 1.00 48.50 88 GLN A N 1
ATOM 688 C CA . GLN A 1 88 ? 5.255 28.823 -89.964 1.00 48.50 88 GLN A CA 1
ATOM 689 C C . GLN A 1 88 ? 5.221 30.255 -90.516 1.00 48.50 88 GLN A C 1
ATOM 691 O O . GLN A 1 88 ? 4.845 30.470 -91.668 1.00 48.50 88 GLN A O 1
ATOM 696 N N . ARG A 1 89 ? 5.743 31.219 -89.756 1.00 49.47 89 ARG A N 1
ATOM 697 C CA . ARG A 1 89 ? 6.363 32.406 -90.348 1.00 49.47 89 ARG A CA 1
ATOM 698 C C . ARG A 1 89 ? 7.730 32.631 -89.724 1.00 49.47 89 ARG A C 1
ATOM 700 O O . ARG A 1 89 ? 7.881 33.170 -88.636 1.00 49.47 89 ARG A O 1
ATOM 707 N N . SER A 1 90 ? 8.723 32.178 -90.477 1.00 53.06 90 SER A N 1
ATOM 708 C CA . SER A 1 90 ? 10.097 32.654 -90.439 1.00 53.06 90 SER A CA 1
ATOM 709 C C . SER A 1 90 ? 10.134 34.177 -90.527 1.00 53.06 90 SER A C 1
ATOM 711 O O . SER A 1 90 ? 9.527 34.724 -91.443 1.00 53.06 90 SER A O 1
ATOM 713 N N . LEU A 1 91 ? 10.907 34.828 -89.655 1.00 58.03 91 LEU A N 1
ATOM 714 C CA . LEU A 1 91 ? 11.773 35.933 -90.059 1.00 58.03 91 LEU A CA 1
ATOM 715 C C . LEU A 1 91 ? 13.100 35.842 -89.297 1.00 58.03 91 LEU A C 1
ATOM 717 O O . LEU A 1 91 ? 13.177 35.997 -88.083 1.00 58.03 91 LEU A O 1
ATOM 721 N N . ARG A 1 92 ? 14.147 35.543 -90.069 1.00 50.09 92 ARG A N 1
ATOM 722 C CA . ARG A 1 92 ? 15.547 35.817 -89.746 1.00 50.09 92 ARG A CA 1
ATOM 723 C C . ARG A 1 92 ? 15.768 37.325 -89.613 1.00 50.09 92 ARG A C 1
ATOM 725 O O . ARG A 1 92 ? 15.175 38.091 -90.366 1.00 50.09 92 ARG A O 1
ATOM 732 N N . GLY A 1 93 ? 16.786 37.688 -88.840 1.00 46.53 93 GLY A N 1
ATOM 733 C CA . GLY A 1 93 ? 17.576 38.904 -89.050 1.00 46.53 93 GLY A CA 1
ATOM 734 C C . GLY A 1 93 ? 17.613 39.778 -87.807 1.00 46.53 93 GLY A C 1
ATOM 735 O O . GLY A 1 93 ? 16.572 40.249 -87.381 1.00 46.53 93 GLY A O 1
ATOM 736 N N . ARG A 1 94 ? 18.772 39.847 -87.146 1.00 51.28 94 ARG A N 1
ATOM 737 C CA . ARG A 1 94 ? 19.843 40.856 -87.348 1.00 51.28 94 ARG A CA 1
ATOM 738 C C . ARG A 1 94 ? 19.659 41.961 -86.305 1.00 51.28 94 ARG A C 1
ATOM 740 O O . ARG A 1 94 ? 18.597 42.555 -86.260 1.00 51.28 94 ARG A O 1
ATOM 747 N N . ASP A 1 95 ? 20.546 41.993 -85.314 1.00 46.41 95 ASP A N 1
ATOM 748 C CA . ASP A 1 95 ? 21.634 42.984 -85.191 1.00 46.41 95 ASP A CA 1
ATOM 749 C C . ASP A 1 95 ? 21.141 44.304 -84.576 1.00 46.41 95 ASP A C 1
ATOM 751 O O . ASP A 1 95 ? 19.960 44.608 -84.631 1.00 46.41 95 ASP A O 1
ATOM 755 N N . GLU A 1 96 ? 22.089 45.061 -84.015 1.00 48.97 96 GLU A N 1
ATOM 756 C CA . GLU A 1 96 ? 21.970 46.368 -83.334 1.00 48.97 96 GLU A CA 1
ATOM 757 C C . GLU A 1 96 ? 21.718 46.250 -81.816 1.00 48.97 96 GLU A C 1
ATOM 759 O O . GLU A 1 96 ? 20.610 46.016 -81.353 1.00 48.97 96 GLU A O 1
ATOM 764 N N . ALA A 1 97 ? 22.743 46.206 -80.958 1.00 47.28 97 ALA A N 1
ATOM 765 C CA . ALA A 1 97 ? 23.740 47.243 -80.655 1.00 47.28 97 ALA A CA 1
ATOM 766 C C . ALA A 1 97 ? 23.113 48.563 -80.173 1.00 47.28 97 ALA A C 1
ATOM 768 O O . ALA A 1 97 ? 22.874 49.462 -80.977 1.00 47.28 97 ALA A O 1
ATOM 769 N N . ARG A 1 98 ? 22.940 48.706 -78.851 1.00 53.03 98 ARG A N 1
ATOM 770 C CA . ARG A 1 98 ? 23.248 49.951 -78.133 1.00 53.03 98 ARG A CA 1
ATOM 771 C C . ARG A 1 98 ? 23.433 49.725 -76.639 1.00 53.03 98 ARG A C 1
ATOM 773 O O . ARG A 1 98 ? 22.661 48.922 -76.076 1.00 53.03 98 ARG A O 1
#

Sequence (98 aa):
MGKEEKRVLTLDKYEHGVVVNALNEMRNDLLEEQRSTDIVDEVLLKAIDAPTKKVKVIRVPEKSQDFLGGGRATERESLCPEGAKREQRSLRGRDEAR

Radius of gyration: 40.56 Å; Cα contacts (8 Å, |Δi|>4): 18; chains: 1; bounding box: 48×64×109 Å

Mean predicted aligned error: 18.39 Å